Protein AF-A0A5C7V4R6-F1 (afdb_monomer)

Mean predicted aligned error: 6.1 Å

Foldseek 3Di:
DVVLVVVVVVCVVVVNFDWADDPDAFTAGSVNDQPPWDWQDLVVVPDIDTDTPRFDDDPDNVVVSVVVVVVCVVVVDDPPDDDDDPPDGD

Structure (mmCIF, N/CA/C/O backbone):
data_AF-A0A5C7V4R6-F1
#
_entry.id   AF-A0A5C7V4R6-F1
#
loop_
_atom_site.group_PDB
_atom_site.id
_atom_site.type_symbol
_atom_site.label_atom_id
_atom_site.label_alt_id
_atom_site.label_comp_id
_atom_site.label_asym_id
_atom_site.label_entity_id
_atom_site.label_seq_id
_atom_site.pdbx_PDB_ins_code
_atom_site.Cartn_x
_atom_site.Cartn_y
_atom_site.Cartn_z
_atom_site.occupancy
_atom_site.B_iso_or_equiv
_atom_site.auth_seq_id
_atom_site.auth_comp_id
_atom_site.auth_asym_id
_atom_site.auth_atom_id
_atom_site.pdbx_PDB_model_num
ATOM 1 N N . MET A 1 1 ? 10.648 -1.026 -32.114 1.00 62.56 1 MET A N 1
ATOM 2 C CA . MET A 1 1 ? 10.443 -2.496 -32.085 1.00 62.56 1 MET A CA 1
ATOM 3 C C . MET A 1 1 ? 11.585 -3.218 -31.381 1.00 62.56 1 MET A C 1
ATOM 5 O O . MET A 1 1 ? 11.301 -4.213 -30.725 1.00 62.56 1 MET A O 1
ATOM 9 N N . ASP A 1 2 ? 12.825 -2.723 -31.460 1.00 79.75 2 ASP A N 1
ATOM 10 C CA . ASP A 1 2 ? 13.963 -3.339 -30.762 1.00 79.75 2 ASP A CA 1
ATOM 11 C C . ASP A 1 2 ? 14.091 -2.902 -29.294 1.00 79.75 2 ASP A C 1
ATOM 13 O O . ASP A 1 2 ? 14.354 -3.747 -28.444 1.00 79.75 2 ASP A O 1
ATOM 17 N N . ASP A 1 3 ? 13.768 -1.648 -28.957 1.00 87.06 3 ASP A N 1
ATOM 18 C CA . ASP A 1 3 ? 13.857 -1.154 -27.570 1.00 87.06 3 ASP A CA 1
ATOM 19 C C . ASP A 1 3 ? 12.949 -1.920 -26.603 1.00 87.06 3 ASP A C 1
ATOM 21 O O . ASP A 1 3 ? 13.390 -2.334 -25.536 1.00 87.06 3 ASP A O 1
ATOM 25 N N . CYS A 1 4 ? 11.696 -2.196 -26.988 1.00 85.94 4 CYS A N 1
ATOM 26 C CA . CYS A 1 4 ? 10.791 -2.989 -26.151 1.00 85.94 4 CYS A CA 1
ATOM 27 C C . CYS A 1 4 ? 11.347 -4.396 -25.897 1.00 85.94 4 CYS A C 1
ATOM 29 O O . CYS A 1 4 ? 11.204 -4.928 -24.802 1.00 85.94 4 CYS A O 1
ATOM 31 N N . LYS A 1 5 ? 12.009 -5.005 -26.891 1.00 89.69 5 LYS A N 1
ATOM 32 C CA . LYS A 1 5 ? 12.638 -6.322 -26.724 1.00 89.69 5 LYS A CA 1
ATOM 33 C C . LYS A 1 5 ? 13.847 -6.241 -25.797 1.00 89.69 5 LYS A C 1
ATOM 35 O O . LYS A 1 5 ? 13.986 -7.101 -24.933 1.00 89.69 5 LYS A O 1
ATOM 40 N N . ALA A 1 6 ? 14.679 -5.210 -25.940 1.00 92.38 6 ALA A N 1
ATOM 41 C CA . ALA A 1 6 ? 15.822 -4.977 -25.063 1.00 92.38 6 ALA A CA 1
ATOM 42 C C . ALA A 1 6 ? 15.382 -4.739 -23.607 1.00 92.38 6 ALA A C 1
ATOM 44 O O . ALA A 1 6 ? 15.928 -5.358 -22.698 1.00 92.38 6 ALA A O 1
ATOM 45 N N . LEU A 1 7 ? 14.345 -3.923 -23.389 1.00 91.19 7 LEU A N 1
ATOM 46 C CA . LEU A 1 7 ? 13.783 -3.644 -22.064 1.00 91.19 7 LEU A CA 1
ATOM 47 C C . LEU A 1 7 ? 13.145 -4.883 -21.426 1.00 91.19 7 LEU A C 1
ATOM 49 O O . LEU A 1 7 ? 13.375 -5.138 -20.247 1.00 91.19 7 LEU A O 1
ATOM 53 N N . MET A 1 8 ? 12.405 -5.693 -22.192 1.00 89.44 8 MET A N 1
ATOM 54 C CA . MET A 1 8 ? 11.881 -6.971 -21.693 1.00 89.44 8 MET A CA 1
ATOM 55 C C . MET A 1 8 ? 13.002 -7.955 -21.341 1.00 89.44 8 MET A C 1
ATOM 57 O O . MET A 1 8 ? 12.910 -8.656 -20.335 1.00 89.44 8 MET A O 1
ATOM 61 N N . GLN A 1 9 ? 14.060 -8.026 -22.156 1.00 92.19 9 GLN A N 1
ATOM 62 C CA . GLN A 1 9 ? 15.201 -8.903 -21.894 1.00 92.19 9 GLN A CA 1
ATOM 63 C C . GLN A 1 9 ? 15.957 -8.477 -20.632 1.00 92.19 9 GLN A C 1
ATOM 65 O O . GLN A 1 9 ? 16.314 -9.332 -19.823 1.00 92.19 9 GLN A O 1
ATOM 70 N N . PHE A 1 10 ? 16.161 -7.174 -20.449 1.00 92.88 10 PHE A N 1
ATOM 71 C CA . PHE A 1 10 ? 16.743 -6.610 -19.235 1.00 92.88 10 PHE A CA 1
ATOM 72 C C . PHE A 1 10 ? 15.867 -6.923 -18.013 1.00 92.88 10 PHE A C 1
ATOM 74 O O . PHE A 1 10 ? 16.346 -7.530 -17.063 1.00 92.88 10 PHE A O 1
ATOM 81 N N . GLY A 1 11 ? 14.554 -6.670 -18.090 1.00 90.94 11 GLY A N 1
ATOM 82 C CA . GLY A 1 11 ? 13.617 -6.994 -17.007 1.00 90.94 11 GLY A CA 1
ATOM 83 C C . GLY A 1 11 ? 13.666 -8.464 -16.575 1.00 90.94 11 GLY A C 1
ATOM 84 O O . GLY A 1 11 ? 13.719 -8.767 -15.387 1.00 90.94 11 GLY A O 1
ATOM 85 N N . ARG A 1 12 ? 13.749 -9.393 -17.534 1.00 89.50 12 ARG A N 1
ATOM 86 C CA . ARG A 1 12 ? 13.904 -10.829 -17.242 1.00 89.50 12 ARG A CA 1
ATOM 87 C C . ARG A 1 12 ? 15.255 -11.181 -16.621 1.00 89.50 12 ARG A C 1
ATOM 89 O O . ARG A 1 12 ? 15.308 -12.068 -15.777 1.00 89.50 12 ARG A O 1
ATOM 96 N N . THR A 1 13 ? 16.328 -10.539 -17.075 1.00 94.50 13 THR A N 1
ATOM 97 C CA . THR A 1 13 ? 17.700 -10.838 -16.632 1.00 94.50 13 THR A CA 1
ATOM 98 C C . THR A 1 13 ? 17.916 -10.387 -15.193 1.00 94.50 13 THR A C 1
ATOM 100 O O . THR A 1 13 ? 18.488 -11.128 -14.398 1.00 94.50 13 THR A O 1
ATOM 103 N N . ASP A 1 14 ? 17.394 -9.212 -14.853 1.00 92.69 14 ASP A N 1
ATOM 104 C CA . ASP A 1 14 ? 17.617 -8.555 -13.566 1.00 92.69 14 ASP A CA 1
ATOM 105 C C . ASP A 1 14 ? 16.426 -8.689 -12.599 1.00 92.69 14 ASP A C 1
ATOM 107 O O . ASP A 1 14 ? 16.432 -8.089 -11.528 1.00 92.69 14 ASP A O 1
ATOM 111 N N . GLN A 1 15 ? 15.407 -9.482 -12.959 1.00 88.81 15 GLN A N 1
ATOM 112 C CA . GLN A 1 15 ? 14.171 -9.673 -12.180 1.00 88.81 15 GL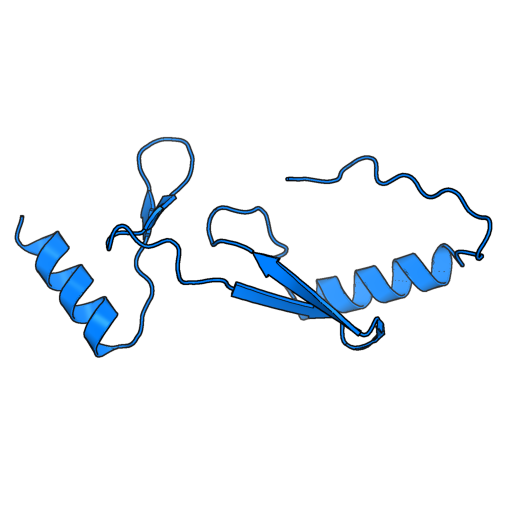N A CA 1
ATOM 113 C C . GLN A 1 15 ? 13.441 -8.353 -11.875 1.00 88.81 15 GLN A C 1
ATOM 115 O O . GLN A 1 15 ? 12.933 -8.127 -10.778 1.00 88.81 15 GLN A O 1
ATOM 120 N N . ILE A 1 16 ? 13.386 -7.472 -12.872 1.00 88.62 16 ILE A N 1
ATOM 121 C CA . ILE A 1 16 ? 12.724 -6.171 -12.791 1.00 88.62 16 ILE A CA 1
ATOM 122 C C . ILE A 1 16 ? 11.377 -6.245 -13.506 1.00 88.62 16 ILE A C 1
ATOM 124 O O . ILE A 1 16 ? 11.296 -6.563 -14.696 1.00 88.62 16 ILE A O 1
ATOM 128 N N . SER A 1 17 ? 10.325 -5.864 -12.785 1.00 86.75 17 SER A N 1
ATOM 129 C CA . SER A 1 17 ? 9.004 -5.639 -13.359 1.00 86.75 17 SER A CA 1
ATOM 130 C C . SER A 1 17 ? 8.981 -4.345 -14.172 1.00 86.75 17 SER A C 1
ATOM 132 O O . SER A 1 17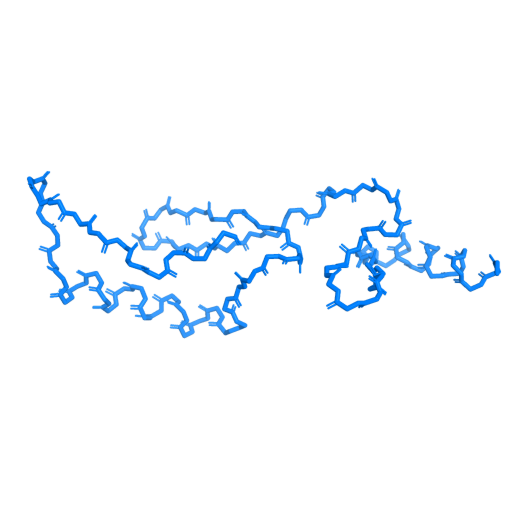 ? 9.260 -3.262 -13.654 1.00 86.75 17 SER A O 1
ATOM 134 N N . MET A 1 18 ? 8.648 -4.449 -15.457 1.00 87.38 18 MET A N 1
ATOM 135 C CA . MET A 1 18 ? 8.639 -3.322 -16.390 1.00 87.38 18 MET A CA 1
ATOM 136 C C . MET A 1 18 ? 7.215 -2.891 -16.719 1.00 87.38 18 MET A C 1
ATOM 138 O O . MET A 1 18 ? 6.421 -3.684 -17.224 1.00 87.38 18 MET A O 1
ATOM 142 N N . TRP A 1 19 ? 6.925 -1.607 -16.515 1.00 86.62 19 TRP A N 1
ATOM 143 C CA . TRP A 1 19 ? 5.612 -1.010 -16.762 1.00 86.62 19 TRP A CA 1
ATOM 144 C C . TRP A 1 19 ? 5.713 0.134 -17.767 1.00 86.62 19 TRP A C 1
ATOM 146 O O . TRP A 1 19 ? 6.672 0.906 -17.770 1.00 86.62 19 TRP A O 1
ATOM 156 N N . LEU A 1 20 ? 4.709 0.241 -18.630 1.00 86.44 20 LEU A N 1
ATOM 157 C CA . LEU A 1 20 ? 4.587 1.278 -19.645 1.00 86.44 20 LEU A CA 1
ATOM 158 C C . LEU A 1 20 ? 3.474 2.245 -19.270 1.00 86.44 20 LEU A C 1
ATOM 160 O O . LEU A 1 20 ? 2.346 1.829 -19.038 1.00 86.44 20 LEU A O 1
ATOM 164 N N . GLN A 1 21 ? 3.756 3.544 -19.278 1.00 83.88 21 GLN A N 1
ATOM 165 C CA . GLN A 1 21 ? 2.726 4.561 -19.095 1.00 83.88 21 GLN A CA 1
ATOM 166 C C . GLN A 1 21 ? 2.013 4.839 -20.427 1.00 83.88 21 GLN A C 1
ATOM 168 O O . GLN A 1 21 ? 2.555 5.517 -21.303 1.00 83.88 21 GLN A O 1
ATOM 173 N N . SER A 1 22 ? 0.783 4.344 -20.590 1.00 71.56 22 SER A N 1
ATOM 174 C CA . SER A 1 22 ? -0.038 4.640 -21.767 1.00 71.56 22 SER A CA 1
ATOM 175 C C . SER A 1 22 ? -0.818 5.946 -21.579 1.00 71.56 22 SER A C 1
ATOM 177 O O . SER A 1 22 ? -1.955 5.960 -21.112 1.00 71.56 22 SER A O 1
ATOM 179 N N . GLY A 1 23 ? -0.214 7.073 -21.956 1.00 70.31 23 GLY A N 1
ATOM 180 C CA . GLY A 1 23 ? -0.882 8.377 -21.941 1.00 70.31 23 GLY A CA 1
ATOM 181 C C . GLY A 1 23 ? -1.120 8.943 -20.533 1.00 70.31 23 GLY A C 1
ATOM 182 O O . GLY A 1 23 ? -0.258 8.861 -19.659 1.00 70.31 23 GLY A O 1
ATOM 183 N N . ALA A 1 24 ? -2.273 9.590 -20.326 1.00 62.72 24 ALA A N 1
ATOM 184 C CA . ALA A 1 24 ? -2.540 10.401 -19.133 1.00 62.72 24 ALA A CA 1
ATOM 185 C C . ALA A 1 24 ? -2.971 9.609 -17.885 1.00 62.72 24 ALA A C 1
ATOM 187 O O . ALA A 1 24 ? -3.018 10.199 -16.806 1.00 62.72 24 ALA A O 1
ATOM 188 N N . ARG A 1 25 ? -3.317 8.316 -17.993 1.00 61.41 25 ARG A N 1
ATOM 189 C CA . ARG A 1 25 ? -3.737 7.506 -16.837 1.00 61.41 25 ARG A CA 1
ATOM 190 C C . ARG A 1 25 ? -3.309 6.041 -16.951 1.00 61.41 25 ARG A C 1
ATOM 192 O O . ARG A 1 25 ? -3.578 5.413 -17.965 1.00 61.41 25 ARG A O 1
ATOM 199 N N . TYR A 1 26 ? -2.737 5.572 -15.837 1.00 66.81 26 TYR A N 1
ATOM 200 C CA . TYR A 1 26 ? -2.322 4.216 -15.456 1.00 66.81 26 TYR A CA 1
ATOM 201 C C . TYR A 1 26 ? -1.303 3.523 -16.377 1.00 66.81 26 TYR A C 1
ATOM 203 O O . TYR A 1 26 ? -1.307 3.673 -17.597 1.00 66.81 26 TYR A O 1
ATOM 211 N N . GLY A 1 27 ? -0.365 2.809 -15.753 1.00 76.69 27 GLY A N 1
ATOM 212 C CA . GLY A 1 27 ? 0.622 2.002 -16.462 1.00 76.69 27 GLY A CA 1
ATOM 213 C C . GLY A 1 27 ? 0.072 0.615 -16.786 1.00 76.69 27 GLY A C 1
ATOM 214 O O . GLY A 1 27 ? -0.774 0.111 -16.058 1.00 76.69 27 GLY A O 1
ATOM 215 N N . CYS A 1 28 ? 0.564 -0.016 -17.847 1.00 84.12 28 CYS A N 1
ATOM 216 C CA . CYS A 1 28 ? 0.322 -1.425 -18.139 1.00 84.12 28 CYS A CA 1
ATOM 217 C C . CYS A 1 28 ? 1.626 -2.220 -18.039 1.00 84.12 28 CYS A C 1
ATOM 219 O O . CYS A 1 28 ? 2.700 -1.719 -18.390 1.00 84.12 28 CYS A O 1
ATOM 221 N N . ALA A 1 29 ? 1.543 -3.459 -17.561 1.00 86.12 29 ALA A N 1
ATOM 222 C CA . ALA A 1 29 ? 2.698 -4.343 -17.514 1.00 86.12 29 ALA A CA 1
ATOM 223 C C . ALA A 1 29 ? 3.187 -4.644 -18.942 1.00 86.12 29 ALA A C 1
ATOM 225 O O . ALA A 1 29 ? 2.406 -5.022 -19.819 1.00 86.12 29 ALA A O 1
ATOM 226 N N . MET A 1 30 ? 4.487 -4.476 -19.197 1.00 86.69 30 MET A N 1
ATOM 227 C CA . MET A 1 30 ? 5.066 -4.623 -20.541 1.00 86.69 30 MET A CA 1
ATOM 228 C C . MET A 1 30 ? 5.006 -6.074 -21.051 1.00 86.69 30 MET A C 1
ATOM 230 O O . MET A 1 30 ? 4.937 -6.305 -22.257 1.00 86.69 30 MET A O 1
ATOM 234 N N . ASN A 1 31 ? 5.020 -7.048 -20.140 1.00 82.50 31 ASN A N 1
ATOM 235 C CA . ASN A 1 31 ? 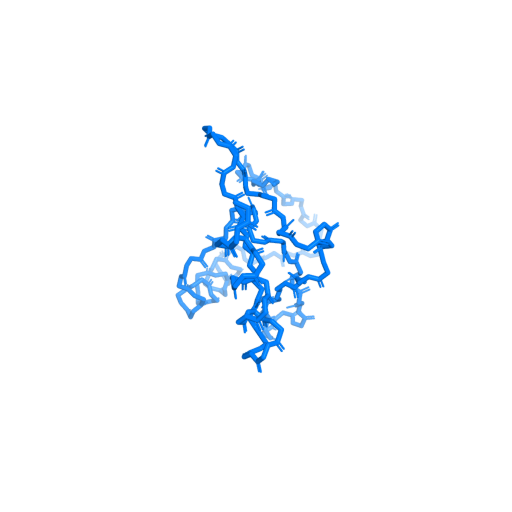4.876 -8.480 -20.421 1.00 82.50 31 ASN A CA 1
ATOM 236 C C . ASN A 1 31 ? 3.406 -8.934 -20.546 1.00 82.50 31 ASN A C 1
ATOM 238 O O . ASN A 1 31 ? 3.174 -10.093 -20.877 1.00 82.50 31 ASN A O 1
ATOM 242 N N . GLY A 1 32 ? 2.433 -8.048 -20.302 1.00 77.00 32 GLY A N 1
ATOM 243 C CA . GLY A 1 32 ? 1.005 -8.377 -20.301 1.00 77.00 32 GLY A CA 1
ATOM 244 C C . GLY A 1 32 ? 0.521 -9.135 -19.059 1.00 77.00 32 GLY A C 1
ATOM 245 O O . GLY A 1 32 ? -0.646 -9.514 -19.014 1.00 77.00 32 GLY A O 1
ATOM 246 N N . GLU A 1 33 ? 1.380 -9.340 -18.058 1.00 73.94 33 GLU A N 1
ATOM 247 C CA . GLU A 1 33 ? 1.047 -10.032 -16.813 1.00 73.94 33 GLU A CA 1
ATOM 248 C C . GLU A 1 33 ? 1.145 -9.049 -15.641 1.00 73.94 33 GLU A C 1
ATOM 250 O O . GLU A 1 33 ? 2.221 -8.560 -15.313 1.00 73.94 33 GLU A O 1
ATOM 255 N N . GLU A 1 34 ? 0.027 -8.781 -14.963 1.00 66.69 34 GLU A N 1
ATOM 256 C CA . GLU A 1 34 ? 0.003 -8.020 -13.701 1.00 66.69 34 GLU A CA 1
ATOM 257 C C . GLU A 1 34 ? 0.403 -8.907 -12.505 1.00 66.69 34 GLU A C 1
ATOM 259 O O . GLU A 1 34 ? -0.209 -8.867 -11.440 1.00 66.69 34 GLU A O 1
ATOM 264 N N . SER A 1 35 ? 1.393 -9.782 -12.690 1.00 61.75 35 SER A N 1
ATOM 265 C CA . SER A 1 35 ? 1.778 -10.784 -11.689 1.00 61.75 35 SER A CA 1
ATOM 266 C C . SER A 1 35 ? 2.570 -10.204 -10.519 1.00 61.75 35 SER A C 1
ATOM 268 O O . SER A 1 35 ? 2.721 -10.867 -9.494 1.00 61.75 35 SER A O 1
ATOM 270 N N . ASP A 1 36 ? 3.075 -8.978 -10.657 1.00 65.19 36 ASP A N 1
ATOM 271 C CA . ASP A 1 36 ? 3.938 -8.343 -9.666 1.00 65.19 36 ASP A CA 1
ATOM 272 C C . ASP A 1 36 ? 3.103 -7.651 -8.591 1.00 65.19 36 ASP A C 1
ATOM 274 O O . ASP A 1 36 ? 2.953 -6.428 -8.542 1.00 65.19 36 ASP A O 1
ATOM 278 N N . ILE A 1 37 ? 2.518 -8.487 -7.735 1.00 72.75 37 ILE A N 1
ATOM 279 C CA . ILE A 1 37 ? 1.793 -8.057 -6.548 1.00 72.75 37 ILE A CA 1
ATOM 280 C C . ILE A 1 37 ? 2.822 -7.588 -5.520 1.00 72.75 37 ILE A C 1
ATOM 282 O O . ILE A 1 37 ? 3.549 -8.385 -4.925 1.00 72.75 37 ILE A O 1
ATOM 286 N N . LEU A 1 38 ? 2.879 -6.276 -5.312 1.00 86.31 38 LEU A N 1
ATOM 287 C CA . LEU A 1 38 ? 3.646 -5.674 -4.233 1.00 86.31 38 LEU A CA 1
ATOM 288 C C . LEU A 1 38 ? 2.864 -5.821 -2.928 1.00 86.31 38 LEU A C 1
ATOM 290 O O . LEU A 1 38 ? 1.632 -5.831 -2.924 1.00 86.31 38 LEU A O 1
ATOM 294 N N . SER A 1 39 ? 3.573 -5.920 -1.808 1.00 90.06 39 SER A N 1
ATOM 295 C CA . SER A 1 39 ? 2.950 -6.063 -0.495 1.00 90.06 39 SER A CA 1
ATOM 296 C C . SER A 1 39 ? 3.472 -5.037 0.498 1.00 90.06 39 SER A C 1
ATOM 298 O O . SER A 1 39 ? 4.673 -4.781 0.564 1.00 90.06 39 SER A O 1
ATOM 300 N N . PHE A 1 40 ? 2.571 -4.502 1.314 1.00 90.94 40 PHE A N 1
ATOM 301 C CA . PHE A 1 40 ? 2.885 -3.668 2.466 1.00 90.94 40 PHE A CA 1
ATOM 302 C C . PHE A 1 40 ? 2.381 -4.354 3.736 1.00 90.94 40 PHE A C 1
ATOM 304 O O . PHE A 1 40 ? 1.199 -4.681 3.843 1.00 90.94 40 PHE A O 1
ATOM 311 N N . GLU A 1 41 ? 3.285 -4.590 4.681 1.00 93.50 41 GLU A N 1
ATOM 312 C CA . GLU A 1 41 ? 2.979 -5.269 5.936 1.00 93.50 41 GLU A CA 1
ATOM 313 C C . GLU A 1 41 ? 2.790 -4.261 7.073 1.00 93.50 41 GLU A C 1
ATOM 315 O O . GLU A 1 41 ? 3.600 -3.355 7.281 1.00 93.50 41 GLU A O 1
ATOM 320 N N . LEU A 1 42 ? 1.719 -4.458 7.831 1.00 95.25 42 LEU A N 1
ATOM 321 C CA . LEU A 1 42 ? 1.425 -3.777 9.078 1.00 95.25 42 LEU A CA 1
ATOM 322 C C . LEU A 1 42 ? 1.497 -4.809 10.210 1.00 95.25 42 LEU A C 1
ATOM 324 O O . LEU A 1 42 ? 0.470 -5.296 10.688 1.00 95.25 42 LEU A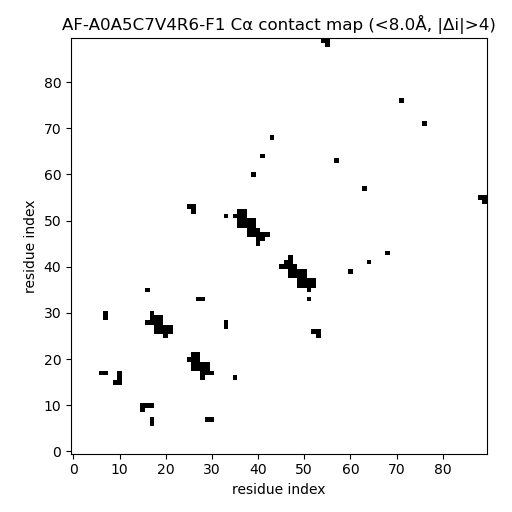 O 1
ATOM 328 N N . SER A 1 43 ? 2.720 -5.173 10.607 1.00 95.56 43 SER A N 1
ATOM 329 C CA . SER A 1 43 ? 2.978 -6.304 11.513 1.00 95.56 43 SER A CA 1
ATOM 330 C C . SER A 1 43 ? 2.281 -6.172 12.869 1.00 95.56 43 SER A C 1
ATOM 332 O O . SER A 1 43 ? 1.809 -7.171 13.400 1.00 95.56 43 SER A O 1
ATOM 334 N N . GLU A 1 44 ? 2.155 -4.950 13.403 1.00 96.00 44 GLU A N 1
ATOM 335 C CA . GLU A 1 44 ? 1.424 -4.672 14.653 1.00 96.00 44 GLU A CA 1
ATOM 336 C C . GLU A 1 44 ? -0.024 -5.178 14.611 1.00 96.00 44 GLU A C 1
ATOM 338 O O . GLU A 1 44 ? -0.538 -5.692 1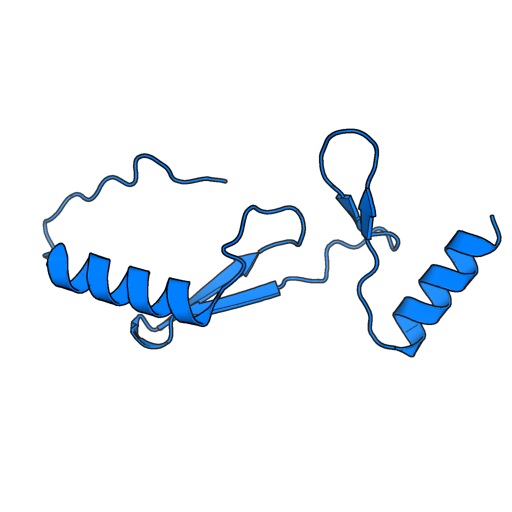5.601 1.00 96.00 44 GLU A O 1
ATOM 343 N N . PHE A 1 45 ? -0.657 -5.091 13.442 1.00 95.50 45 PHE A N 1
ATOM 344 C CA . PHE A 1 45 ? -2.039 -5.504 13.226 1.00 95.50 45 PHE A CA 1
ATOM 345 C C . PHE A 1 45 ? -2.152 -6.907 12.614 1.00 95.50 45 PHE A C 1
ATOM 347 O O . PHE A 1 45 ? -3.261 -7.398 12.416 1.00 95.50 45 PHE A O 1
ATOM 354 N N . GLY A 1 46 ? -1.030 -7.557 12.282 1.00 96.38 46 GLY A N 1
ATOM 355 C CA . GLY A 1 46 ? -1.019 -8.854 11.600 1.00 96.38 46 GLY A CA 1
ATOM 356 C C . GLY A 1 46 ? -1.657 -8.821 10.204 1.00 96.38 46 GLY A C 1
ATOM 357 O O . GLY A 1 46 ? -2.236 -9.818 9.773 1.00 96.38 46 GLY A O 1
ATOM 358 N N . VAL A 1 47 ? -1.590 -7.678 9.508 1.00 94.75 47 VAL A N 1
ATOM 359 C CA . VAL A 1 47 ? -2.212 -7.474 8.189 1.00 94.75 47 VAL A CA 1
ATOM 360 C C . VAL A 1 47 ? -1.151 -7.259 7.113 1.00 94.75 47 VAL A C 1
ATOM 362 O O . VAL A 1 47 ? -0.252 -6.435 7.270 1.00 94.75 47 VAL A O 1
ATOM 365 N N . THR A 1 48 ? -1.327 -7.924 5.970 1.00 94.00 48 THR A N 1
ATOM 366 C CA . THR A 1 48 ? -0.538 -7.691 4.753 1.00 94.00 48 THR A CA 1
ATOM 367 C C . THR A 1 48 ? -1.453 -7.224 3.628 1.00 94.00 48 THR A C 1
ATOM 369 O O . THR A 1 48 ? -2.387 -7.924 3.237 1.00 94.00 48 THR A O 1
ATOM 372 N N . LEU A 1 49 ? -1.180 -6.036 3.094 1.00 90.69 49 LEU A N 1
ATOM 373 C CA . LEU A 1 49 ? -1.935 -5.426 2.005 1.00 90.69 49 LEU A CA 1
ATOM 374 C C . LEU A 1 49 ? -1.205 -5.653 0.684 1.00 90.69 49 LEU A C 1
ATOM 376 O O . LEU A 1 49 ? -0.074 -5.209 0.513 1.00 90.69 49 LEU A O 1
ATOM 380 N N . SER A 1 50 ? -1.864 -6.333 -0.249 1.00 90.25 50 SER A N 1
ATOM 381 C CA . SER A 1 50 ? -1.385 -6.529 -1.620 1.00 90.25 50 SER A CA 1
ATOM 382 C C . SER A 1 50 ? -1.862 -5.394 -2.527 1.00 90.25 50 SER A C 1
ATOM 384 O O . SER A 1 50 ? -3.027 -5.000 -2.445 1.00 90.25 50 SER A O 1
ATOM 386 N N . PHE A 1 51 ? -0.996 -4.877 -3.397 1.00 86.00 51 PHE A N 1
ATOM 387 C CA . PHE A 1 51 ? -1.325 -3.795 -4.325 1.00 86.00 51 PHE A CA 1
ATOM 388 C C . PHE A 1 51 ? -0.584 -3.928 -5.659 1.00 86.00 51 PHE A C 1
ATOM 390 O O . PHE A 1 51 ? 0.489 -4.525 -5.741 1.00 86.00 51 PHE A O 1
ATOM 397 N N . SER A 1 52 ?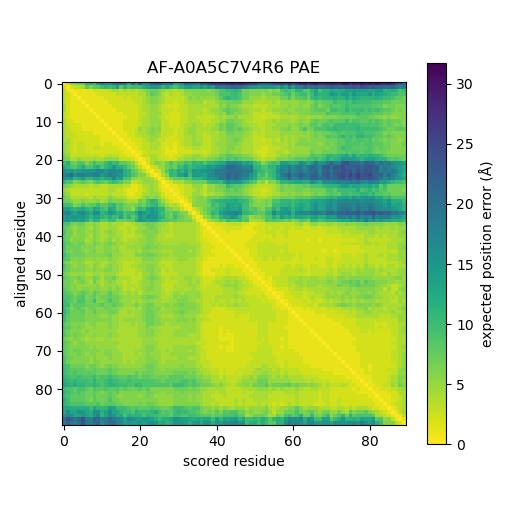 -1.164 -3.343 -6.711 1.00 82.50 52 SER A N 1
ATOM 398 C CA . SER A 1 52 ? -0.498 -3.222 -8.011 1.00 82.50 52 SER A CA 1
ATOM 399 C C . SER A 1 52 ? 0.279 -1.901 -8.105 1.00 82.50 52 SER A C 1
ATOM 401 O O . SER A 1 52 ? -0.096 -0.927 -7.446 1.00 82.50 52 SER A O 1
ATOM 403 N N . PRO A 1 53 ? 1.291 -1.792 -8.982 1.00 82.25 53 PRO A N 1
ATOM 404 C CA . PRO A 1 53 ? 2.022 -0.541 -9.219 1.00 82.25 53 PRO A CA 1
ATOM 405 C C . PRO A 1 53 ? 1.165 0.642 -9.693 1.00 82.25 53 PRO A C 1
ATOM 407 O O . PRO A 1 53 ? 1.623 1.781 -9.684 1.00 82.25 53 PRO A O 1
ATOM 410 N N . THR A 1 54 ? -0.072 0.392 -10.127 1.00 82.44 54 THR A N 1
ATOM 411 C CA . THR A 1 54 ? -0.997 1.441 -10.578 1.00 82.44 54 THR A CA 1
ATOM 412 C C . THR A 1 54 ? -1.847 2.019 -9.449 1.00 82.44 54 THR A C 1
ATOM 414 O O . THR A 1 54 ? -2.527 3.029 -9.652 1.00 82.44 54 THR A O 1
ATOM 417 N N . TYR A 1 55 ? -1.822 1.393 -8.271 1.00 83.94 55 TYR A N 1
ATOM 418 C CA . TYR A 1 55 ? -2.619 1.808 -7.124 1.00 83.94 55 TYR A CA 1
ATOM 419 C C . TYR A 1 55 ? -1.937 2.962 -6.400 1.00 83.94 55 TYR A C 1
ATOM 421 O O . TYR A 1 55 ? -0.711 3.048 -6.327 1.00 83.94 55 TYR A O 1
ATOM 429 N N . PHE A 1 56 ? -2.745 3.853 -5.830 1.00 84.12 56 PHE A N 1
ATOM 430 C CA . PHE A 1 56 ? -2.217 4.883 -4.952 1.00 84.12 56 PHE A CA 1
ATOM 431 C C . PHE A 1 56 ? -1.696 4.234 -3.666 1.00 84.12 56 PHE A C 1
ATOM 433 O O . PHE A 1 56 ? -2.451 3.598 -2.932 1.00 84.12 56 PHE A O 1
ATOM 440 N N . THR A 1 57 ? -0.411 4.418 -3.380 1.00 86.56 57 THR A N 1
ATOM 441 C CA . THR A 1 57 ? 0.221 3.953 -2.145 1.00 86.56 57 THR A CA 1
ATOM 442 C C . THR A 1 57 ? 1.011 5.069 -1.481 1.00 86.56 57 THR A C 1
ATOM 444 O O . THR A 1 57 ? 1.388 6.066 -2.100 1.00 86.56 57 THR A O 1
ATOM 447 N N . GLN A 1 58 ? 1.252 4.913 -0.181 1.00 88.31 58 GLN A N 1
ATOM 448 C CA . GLN A 1 58 ? 2.150 5.799 0.546 1.00 88.31 58 GLN A CA 1
ATOM 449 C C . GLN A 1 58 ? 3.595 5.443 0.202 1.00 88.31 58 GLN A C 1
ATOM 451 O O . GLN A 1 58 ? 4.007 4.297 0.352 1.00 88.31 58 GLN A O 1
ATOM 456 N N . ILE A 1 59 ? 4.368 6.441 -0.224 1.00 87.50 59 ILE A N 1
ATOM 457 C CA . ILE A 1 59 ? 5.757 6.249 -0.666 1.00 87.50 59 ILE A CA 1
ATOM 458 C C . ILE A 1 59 ? 6.673 5.911 0.522 1.00 87.50 59 ILE A C 1
ATOM 460 O O . ILE A 1 59 ? 7.608 5.126 0.390 1.00 87.50 59 ILE A O 1
ATOM 464 N N . ASN A 1 60 ? 6.415 6.496 1.698 1.00 92.62 60 ASN A N 1
ATOM 465 C CA . ASN A 1 60 ? 7.212 6.245 2.897 1.00 92.62 60 ASN A CA 1
ATOM 466 C C . ASN A 1 60 ? 6.519 5.230 3.811 1.00 92.62 60 ASN A C 1
ATOM 468 O O . ASN A 1 60 ? 5.687 5.587 4.647 1.00 92.62 60 ASN A O 1
ATOM 472 N N . HIS A 1 61 ? 6.901 3.964 3.660 1.00 89.94 61 HIS A N 1
ATOM 473 C CA . HIS A 1 61 ? 6.337 2.855 4.424 1.00 89.94 61 HIS A CA 1
ATOM 474 C C . HIS A 1 61 ? 6.543 2.984 5.937 1.00 89.94 61 HIS A C 1
ATOM 476 O O . HIS A 1 61 ? 5.609 2.732 6.688 1.00 89.94 61 HIS A O 1
ATOM 482 N N . GLN A 1 62 ? 7.717 3.434 6.391 1.00 92.44 62 GLN A N 1
ATOM 483 C CA . GLN A 1 62 ? 8.014 3.561 7.824 1.00 92.44 62 GLN A CA 1
ATOM 484 C C . GLN A 1 62 ? 7.125 4.610 8.496 1.00 92.44 62 GLN A C 1
ATOM 486 O O . GLN A 1 62 ? 6.555 4.357 9.556 1.00 92.44 62 GLN A O 1
ATOM 491 N N . ILE A 1 63 ? 6.973 5.774 7.856 1.00 95.12 63 ILE A N 1
ATOM 492 C CA . ILE A 1 63 ? 6.079 6.826 8.348 1.00 95.12 63 ILE A CA 1
ATOM 493 C C . ILE A 1 63 ? 4.629 6.343 8.301 1.00 95.12 63 ILE A C 1
ATOM 495 O O . ILE A 1 63 ? 3.898 6.549 9.264 1.00 95.12 63 ILE A O 1
ATOM 499 N N . ASN A 1 64 ? 4.213 5.674 7.222 1.00 93.56 64 ASN A N 1
ATOM 500 C CA . ASN A 1 64 ? 2.846 5.177 7.106 1.00 93.56 64 ASN A CA 1
ATOM 501 C C . ASN A 1 64 ? 2.494 4.185 8.225 1.00 93.56 64 ASN A C 1
ATOM 503 O O . ASN A 1 64 ? 1.448 4.333 8.844 1.00 93.56 64 ASN A O 1
ATOM 507 N N . THR A 1 65 ? 3.375 3.228 8.540 1.00 95.19 65 THR A N 1
ATOM 508 C CA . THR A 1 65 ? 3.161 2.295 9.659 1.00 95.19 65 THR A CA 1
ATOM 509 C C . THR A 1 65 ? 2.973 3.045 10.977 1.00 95.1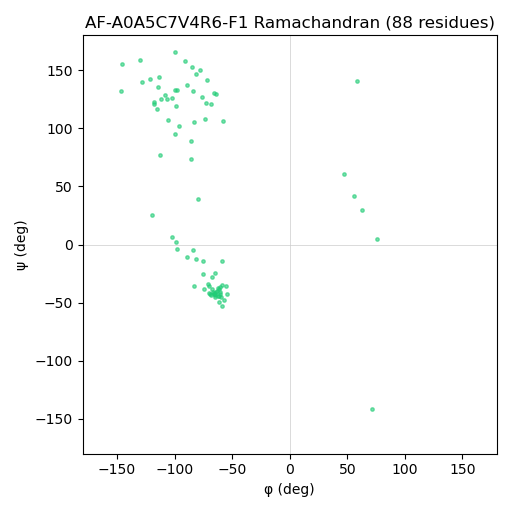9 65 THR A C 1
ATOM 511 O O . THR A 1 65 ? 1.987 2.808 11.666 1.00 95.19 65 THR A O 1
ATOM 514 N N . ALA A 1 66 ? 3.847 4.011 11.285 1.00 96.62 66 ALA A N 1
ATOM 515 C CA . ALA A 1 66 ? 3.734 4.807 12.508 1.00 96.62 66 ALA A CA 1
ATOM 516 C C . ALA A 1 66 ? 2.428 5.623 12.570 1.00 96.62 66 ALA A C 1
ATOM 518 O O . ALA A 1 66 ? 1.820 5.734 13.634 1.00 96.62 66 ALA A O 1
ATOM 519 N N . LEU A 1 67 ? 1.978 6.174 11.437 1.00 96.25 67 LEU A N 1
ATOM 520 C CA . LEU A 1 67 ? 0.720 6.918 11.357 1.00 96.25 67 LEU A CA 1
ATOM 521 C C . LEU A 1 67 ? -0.500 6.019 11.581 1.00 96.25 67 LEU A C 1
ATOM 523 O O . LEU A 1 67 ? -1.420 6.437 12.280 1.00 96.25 67 LEU A O 1
ATOM 527 N N . VAL A 1 68 ? -0.520 4.801 11.026 1.00 95.38 68 VAL A N 1
ATOM 528 C CA . VAL A 1 68 ? -1.627 3.855 11.256 1.00 95.38 68 VAL A CA 1
ATOM 529 C C . VAL A 1 68 ? -1.689 3.436 12.727 1.00 95.38 68 VAL A C 1
ATOM 531 O O . VAL A 1 68 ? -2.780 3.451 13.304 1.00 95.38 68 VAL A O 1
ATOM 534 N N . SER A 1 69 ? -0.548 3.134 13.358 1.00 96.94 69 SER A N 1
ATOM 535 C CA . SER A 1 69 ? -0.487 2.821 14.794 1.00 96.94 69 SER A CA 1
ATOM 536 C C . SER A 1 69 ? -1.018 3.973 15.636 1.00 96.94 69 SER A C 1
ATOM 538 O O . SER A 1 69 ? -1.973 3.805 16.393 1.00 96.94 69 SER A O 1
ATOM 540 N N . GLN A 1 70 ? -0.492 5.181 15.418 1.00 97.94 70 GLN A N 1
ATOM 541 C CA . GLN A 1 70 ? -0.916 6.365 16.158 1.00 97.94 70 GLN A CA 1
ATOM 542 C C . GLN A 1 70 ? -2.410 6.668 15.967 1.00 97.94 70 GLN A C 1
ATOM 544 O O . GLN A 1 70 ? -3.101 6.990 16.932 1.00 97.94 70 GLN A O 1
ATOM 549 N N . ALA A 1 71 ? -2.930 6.567 14.741 1.00 96.75 71 ALA A N 1
ATOM 550 C CA . ALA A 1 71 ? -4.347 6.797 14.474 1.00 96.75 71 ALA A CA 1
ATOM 551 C C . ALA A 1 71 ? -5.233 5.775 15.202 1.00 96.75 71 ALA A C 1
ATOM 553 O O . ALA A 1 71 ? -6.257 6.155 15.767 1.00 96.75 71 ALA A O 1
ATOM 554 N N . THR A 1 72 ? -4.823 4.505 15.238 1.00 96.06 72 THR A N 1
ATOM 555 C CA . THR A 1 72 ? -5.567 3.435 15.918 1.00 96.06 72 THR A CA 1
ATOM 556 C C . THR A 1 72 ? -5.558 3.624 17.435 1.00 96.06 72 THR A C 1
ATOM 558 O O . THR A 1 72 ? -6.609 3.539 18.071 1.00 96.06 72 THR A O 1
ATOM 561 N N . GLU A 1 73 ? -4.405 3.967 18.016 1.00 97.50 73 GLU A N 1
ATOM 562 C CA . GLU A 1 73 ? -4.273 4.277 19.446 1.00 97.50 73 GLU A CA 1
ATOM 563 C C . GLU A 1 73 ? -5.104 5.491 19.874 1.00 97.50 73 GLU A C 1
ATOM 565 O O . GLU A 1 73 ? -5.650 5.513 20.979 1.00 97.50 73 GLU A O 1
ATOM 570 N N . LEU A 1 74 ? -5.189 6.518 19.022 1.00 98.00 74 LEU A N 1
ATOM 571 C CA . LEU A 1 74 ? -5.987 7.713 19.291 1.00 98.00 74 LEU A CA 1
ATOM 572 C C . LEU A 1 74 ? -7.485 7.445 19.141 1.00 98.00 74 LEU A C 1
ATOM 574 O O . LEU A 1 74 ? -8.270 7.979 19.925 1.00 98.00 74 LEU A O 1
ATOM 578 N N . LEU A 1 75 ? -7.872 6.636 18.150 1.00 97.31 75 LEU A N 1
ATOM 579 C CA . LEU A 1 75 ? -9.267 6.290 17.889 1.00 97.31 75 LEU A CA 1
ATOM 580 C C . LEU A 1 75 ? -9.841 5.365 18.969 1.00 97.31 75 LEU A C 1
ATOM 582 O O . LEU A 1 75 ? -11.015 5.505 19.290 1.00 97.31 75 LEU A O 1
ATOM 586 N N . LYS A 1 76 ? -9.015 4.471 19.538 1.00 97.25 76 LYS A N 1
ATOM 587 C CA . LYS A 1 76 ? -9.403 3.463 20.545 1.00 97.25 76 LYS A CA 1
ATOM 588 C C . LYS A 1 76 ? -10.674 2.697 20.155 1.00 97.25 76 LYS A C 1
ATOM 590 O O . LYS A 1 76 ? -11.666 2.783 20.871 1.00 97.25 76 LYS A O 1
ATOM 595 N N . PRO A 1 77 ? -10.653 1.987 19.016 1.00 95.94 77 PRO A N 1
ATOM 596 C CA . PRO A 1 77 ? -11.836 1.301 18.528 1.00 95.94 77 PRO A CA 1
ATOM 597 C C . PRO A 1 77 ? -12.250 0.167 19.473 1.00 95.94 77 PRO A C 1
ATOM 599 O O . PRO A 1 77 ? -11.429 -0.682 19.829 1.00 95.94 77 PRO A O 1
ATOM 602 N N . GLU A 1 78 ? -13.527 0.136 19.828 1.00 97.12 78 GLU A N 1
ATOM 603 C CA . GLU A 1 78 ? -14.163 -0.937 20.591 1.00 97.12 78 GLU A CA 1
ATOM 604 C C . GLU A 1 78 ? -14.927 -1.896 19.660 1.00 97.12 78 GLU A C 1
ATOM 606 O O . GLU A 1 78 ? -15.169 -1.620 18.483 1.00 97.12 78 GLU A O 1
ATOM 611 N N . ALA A 1 79 ? -15.298 -3.074 20.169 1.00 96.12 79 ALA A N 1
ATOM 612 C CA . ALA A 1 79 ? -15.892 -4.136 19.350 1.00 96.12 79 ALA A CA 1
ATOM 613 C C . ALA A 1 79 ? -17.270 -3.782 18.752 1.00 96.12 79 ALA A C 1
ATOM 615 O O . ALA A 1 79 ? -17.673 -4.380 17.752 1.00 96.12 79 ALA A O 1
ATOM 616 N N . ASP A 1 80 ? -18.001 -2.854 19.370 1.00 96.88 80 ASP A N 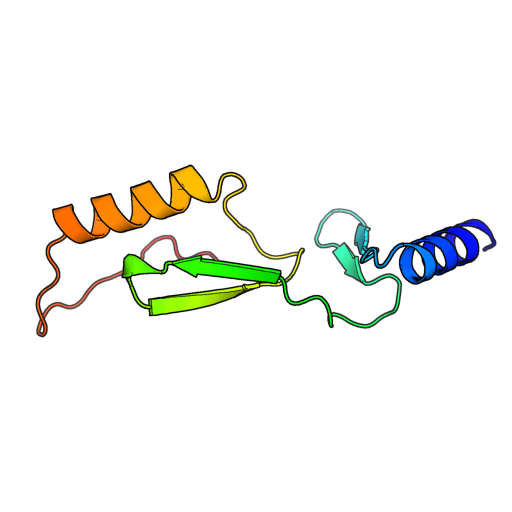1
ATOM 617 C CA . ASP A 1 80 ? -19.320 -2.378 18.950 1.00 96.88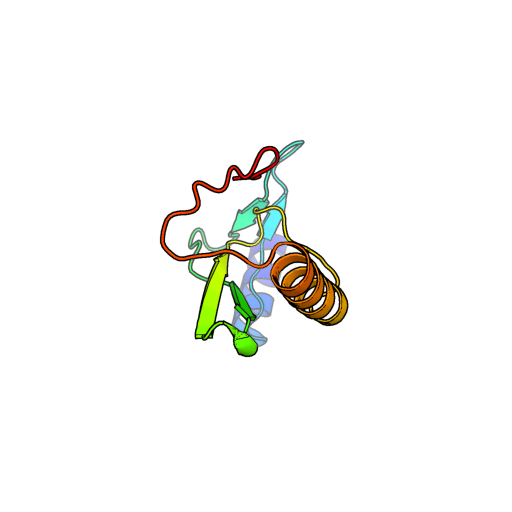 80 ASP A CA 1
ATOM 618 C C . ASP A 1 80 ? -19.280 -1.048 18.177 1.00 96.88 80 ASP A C 1
ATOM 620 O O . ASP A 1 80 ? -20.328 -0.564 17.736 1.00 96.88 80 ASP A O 1
ATOM 624 N N . ASP A 1 81 ? -18.087 -0.494 17.938 1.00 96.81 81 ASP A N 1
ATOM 625 C CA . ASP A 1 81 ? -17.928 0.727 17.157 1.00 96.81 81 ASP A CA 1
ATOM 626 C C . ASP A 1 81 ? -18.194 0.507 15.663 1.00 96.81 81 ASP A C 1
ATOM 628 O O . ASP A 1 81 ? -17.781 -0.475 15.039 1.00 96.81 81 ASP A O 1
ATOM 632 N N . VAL A 1 82 ? -18.831 1.504 15.046 1.00 95.94 82 VAL A N 1
ATOM 633 C CA . VAL A 1 82 ? -18.982 1.598 13.590 1.00 95.94 82 VAL A CA 1
ATOM 634 C C . VAL A 1 82 ? -18.047 2.683 13.071 1.00 95.94 82 VAL A C 1
ATOM 636 O O . VAL A 1 82 ? -18.301 3.876 13.233 1.00 95.94 82 VAL A O 1
ATOM 639 N N . ILE A 1 83 ? -16.968 2.263 12.412 1.00 93.94 83 ILE A N 1
ATOM 640 C CA . ILE A 1 83 ? -15.930 3.158 11.888 1.00 93.94 83 ILE A CA 1
ATOM 641 C C . ILE A 1 83 ? -16.177 3.428 10.403 1.00 93.94 83 ILE A C 1
ATOM 643 O O . ILE A 1 83 ? -16.401 2.508 9.614 1.00 93.94 83 ILE A O 1
ATOM 647 N N . VAL A 1 84 ? -16.098 4.700 10.009 1.00 94.44 84 VAL A N 1
ATOM 648 C CA . VAL A 1 84 ? -16.230 5.135 8.613 1.00 94.44 84 VAL A CA 1
ATOM 649 C C . VAL A 1 84 ? -14.890 5.655 8.103 1.00 94.44 84 VAL A C 1
ATOM 651 O O . VAL A 1 84 ? -14.320 6.583 8.670 1.00 94.44 84 VAL A O 1
ATOM 654 N N . ASP A 1 85 ? -14.421 5.092 6.990 1.00 92.50 85 ASP A N 1
ATOM 655 C CA . ASP A 1 85 ? -13.283 5.611 6.228 1.00 92.50 85 ASP A CA 1
ATOM 656 C C . ASP A 1 85 ? -13.791 6.483 5.068 1.00 92.50 85 ASP A C 1
ATOM 658 O O . ASP A 1 85 ? -14.275 5.983 4.049 1.00 92.50 85 ASP A O 1
ATOM 662 N N . PHE A 1 86 ? -13.716 7.805 5.242 1.00 89.38 86 PHE A N 1
ATOM 663 C CA . PHE A 1 86 ? -14.260 8.785 4.295 1.00 89.38 86 PHE A CA 1
ATOM 664 C C . PHE A 1 86 ? -13.430 8.962 3.023 1.00 89.38 86 PHE A C 1
ATOM 666 O O . PHE A 1 86 ? -13.966 9.400 2.005 1.00 89.38 86 PHE A O 1
ATOM 673 N N . LEU A 1 87 ? -12.129 8.678 3.079 1.00 82.38 87 LEU A N 1
ATOM 674 C CA . LEU A 1 87 ? -11.185 8.977 1.999 1.00 82.38 87 LEU A CA 1
ATOM 675 C C . LEU A 1 87 ? -10.528 7.712 1.462 1.00 82.38 87 LEU A C 1
ATOM 677 O O . LEU A 1 87 ? -9.441 7.779 0.894 1.00 82.38 87 LEU A O 1
ATOM 681 N N . ARG A 1 88 ? -11.193 6.565 1.605 1.00 79.31 88 ARG A N 1
ATOM 682 C CA . ARG A 1 88 ? -10.712 5.307 1.049 1.00 79.31 88 ARG A CA 1
ATOM 683 C C . ARG A 1 88 ? -10.525 5.423 -0.464 1.00 79.31 88 ARG A C 1
ATOM 685 O O . ARG A 1 88 ? -11.495 5.416 -1.224 1.00 79.31 88 ARG A O 1
ATOM 692 N N . ILE A 1 89 ? -9.272 5.486 -0.902 1.00 67.75 89 ILE A N 1
ATOM 693 C CA . ILE A 1 89 ? -8.905 5.450 -2.320 1.00 67.75 89 ILE A CA 1
ATOM 694 C C . ILE A 1 89 ? -8.839 3.975 -2.747 1.00 67.75 89 ILE A C 1
ATOM 696 O O . ILE A 1 89 ? -8.291 3.140 -2.025 1.00 67.75 89 ILE A O 1
ATOM 700 N N . ARG A 1 90 ? -9.476 3.652 -3.876 1.00 59.03 90 ARG A N 1
ATOM 701 C CA . ARG A 1 90 ? -9.425 2.338 -4.535 1.00 59.03 90 ARG A CA 1
ATOM 702 C C . ARG A 1 90 ? -8.295 2.311 -5.550 1.00 59.03 90 ARG A C 1
ATOM 704 O O . ARG A 1 90 ? -8.126 3.342 -6.241 1.00 59.03 90 ARG A O 1
#

Secondary structure (DSSP, 8-state):
-HHHHHHHHHHHHHT---EEE-TTS-EEETTS-----EEEEEGGGTEEEEE-TTS---S-HHHHHHHHHHHHHHH---TT-----TT---

pLDDT: mean 87.12, std 10.06, range [59.03, 98.0]

Sequence (90 aa):
MDDCKALMQFGRTDQISMWLQSGARYGCAMNGEESDILSFELSEFGVTLSFSPTYFTQINHQINTALVSQATELLKPEADDVIVDFLRIR

Solvent-accessible surface area (backbone atoms only — not comparable to full-atom values): 5985 Å² total; per-residue (Å²): 123,64,64,65,52,52,51,52,51,48,22,67,74,71,74,43,90,56,68,40,72,60,76,97,64,61,55,43,44,71,85,75,57,86,75,71,66,42,74,50,76,40,72,96,76,74,43,75,48,74,44,52,92,71,50,88,71,77,89,54,58,71,60,49,50,54,49,54,53,52,50,47,67,71,65,60,82,56,97,86,62,86,85,82,77,90,78,76,81,121

Radius of gyration: 18.21 Å; Cα contacts (8 Å, |Δi|>4): 64; chains: 1; bounding box: 37×21×53 Å

=== Feature glossary ===
The record interleaves many kinds of information about one protein. Here is each kind framed as the question it answers.

Q: What does the local fold look like, residue by residue?
A: A 3Di character summarizes, for each residue, the relative orientation of the Cα frame of its nearest spatial neighbor. Because it encodes fold topology rather than chemistry, 3Di alignments detect remote structural similarity that sequence alignment misses.

Q: Which residues are in helices, strands, or loops?
A: Secondary structure is the local, repeating backbone conformation. DSSP classifies it into eight states by reading the hydrogen-bond network: three helix types (H, G, I), two β types (E, B), two non-regular types (T, S), and unstructured coil (-).

Q: How big and how compact is the whole molecule?
A: Three whole-structure scalars: the radius of gyration (RMS distance of Cα from centroid, in Å), the count of Cα–Cα contacts (pairs closer than 8 Å and separated by more than four residues in sequence — i.e. tertiary, not local, contacts), and the bounding-box dimensions. Together they distinguish compact globular folds from extended fibres or disordered chains.

Q: How confident is the AlphaFold model at each residue?
A: For AlphaFold models, the B-factor field carries pLDDT — the model's own estimate of local accuracy on a 0–100 scale. Regions with pLDDT<50 should be treated as essentially unmodeled; they often correspond to intrinsically disordered segments.

Q: What family and function is it annotated with?
A: Functional annotations link the protein to curated databases. InterPro entries identify conserved domains and families by matching the sequence against member-database signatures (Pfam, PROSITE, CDD, …). Gene Ontology (GO) terms describe molecular function, biological process, and cellular component in a controlled vocabulary. CATH places the structure in a hierarchical fold classification (Class/Architecture/Topology/Homologous-superfamily). The organism is the source species.

Q: What known structures does this most resemble?
A: Nearest PDB neighbors are the top structural matches found by Foldseek when searching this structure against the entire Protein Data Bank. Each hit reports a TM-score (0 to 1; >0.5 almost always implies the same fold) and an E-value. These are *structural* homologs — they may share no detectable sequence similarity.

Q: Which residues are buried vs exposed?
A: Solvent-accessible surface area (SASA) is the area in Å² traced out by the centre of a 1.4 Å probe sphere (a water molecule) rolled over the protein's van der Waals surface (Shrake–Rupley / Lee–Richards construction). Buried residues have near-zero SASA; fully exposed residues can exceed 200 Å². The total SASA scales roughly with the number of surface residues.

Q: What are the backbone torsion angles?
A: φ (phi) and ψ (psi) are the two rotatable backbone dihedrals per residue: φ is the C(i-1)–N–Cα–C torsion, ψ is the N–Cα–C–N(i+1) torsion, both in degrees on (−180°, 180°]. α-helical residues cluster near (−60°, −45°); β-strand residues near (−120°, +130°). A Ramachandran plot is simply a scatter of (φ, ψ) for every residue.

Q: Are the domains correctly placed relative to each other?
A: Predicted aligned error is AlphaFold's pairwise confidence. Unlike pLDDT (per-residue), PAE is per-residue-pair and captures whether two parts of the structure are correctly placed relative to each other. Units are ångströms of expected positional error.

Q: What if only a Cα trace is available?
A: P-SEA three-state annotation labels each residue as helix, strand, or coil based purely on the geometry of the Cα trace. It serves as a fallback when the full backbone (and thus DSSP) is unavailable.

Q: What is the amino-acid chain?
A: This is the polypeptide sequence — one letter per residue, N-terminus first. Length ranges from a few dozen residues for small domains to over a thousand for large multi-domain proteins.

Q: What do the rendered images show?
A: The six renders are orthographic views along the three Cartesian axes in both directions. Representation (cartoon, sticks, or surface) and color scheme (sequence-rainbow or by-chain) vary across proteins so the training set covers all the common visualization conventions.

Q: What do the diagnostic plots show?
A: Plot images: a contact map (which residues are close in 3D, as an N×N binary image), a Ramachandran scatter (backbone torsion angles, revealing secondary-structure composition at a glance), and — for AlphaFold structures — a PAE heatmap (pairwise prediction confidence).

Q: How mobile is each atom in the crystal?
A: B-factor (Debye–Waller factor) reflects atomic displacement in the crystal lattice. It is an experimental observable (units Å²), not a prediction; low values mean the atom is pinned down, high values mean it moves or is heterogeneous across the crystal.

Q: Where is each backbone atom in 3D?
A: The mmCIF table is the protein's shape written out atom by atom. For each backbone N, Cα, C, and carbonyl O, it records an (x, y, z) coordinate triple in Å plus the residue type, chain letter, and residue number.